Protein AF-A0A8R1HLB6-F1 (afdb_monomer_lite)

Foldseek 3Di:
DCVDPPPDPPLLADDDDDPPDPVLVVDPDPCSRVVSVVSNVVVVVVVVVVVVVVVVVVVLLQQWWQFQVVRDTDGHPCRPNDPDLRTHHPVLLVLLQVQCVVVVHDSDDDPVQSSVCVVVVNDHDD

pLDDT: mean 83.48, std 10.88, range [35.78, 95.12]

Organism: Caenorhabditis japonica (NCBI:txid281687)

Sequence (126 aa):
MDTLSLYLPENLLWGDIKINDDYLKLICNEDKQGEVIRRRDCQKAGFRCVTTAMTKALASLRTCHYDIPSRTLVPCKKRTDCHSKDHLRWADVRRFRAACREAQVSEEYNEDTVARFIDNGYKLNR

Radius of gyration: 24.83 Å; chains: 1; bounding box: 49×31×64 Å

Secondary structure (DSSP, 8-state):
---------GGGTSS---TT-HHHHT--SSSHHHHHHHHHHHHHHHHHHHHHHHHHHHHHHHHEEEETTTTEEEE-TTGGG---SSEE-HHHHHHHHHHHHHTT------HHHHHHHHHTTS----

Structure (mmCIF, N/CA/C/O backbone):
data_AF-A0A8R1HLB6-F1
#
_entry.id   AF-A0A8R1HLB6-F1
#
loop_
_atom_site.group_PDB
_atom_site.id
_atom_site.type_symbol
_atom_site.label_atom_id
_atom_site.label_alt_id
_atom_site.label_comp_id
_atom_site.label_asym_id
_atom_site.label_entity_id
_atom_site.label_seq_id
_atom_site.pdbx_PDB_ins_code
_atom_site.Cartn_x
_atom_site.Cartn_y
_atom_site.Cartn_z
_atom_site.occupancy
_atom_site.B_iso_or_equiv
_atom_site.auth_seq_id
_atom_site.auth_comp_id
_atom_site.auth_asym_id
_atom_site.auth_atom_id
_atom_site.pdbx_PDB_model_num
ATOM 1 N N . MET A 1 1 ? -6.385 14.679 6.945 1.00 35.78 1 MET A N 1
ATOM 2 C CA . MET A 1 1 ? -7.274 13.655 6.366 1.00 35.78 1 MET A CA 1
ATOM 3 C C . MET A 1 1 ? -8.200 13.233 7.492 1.00 35.78 1 MET A C 1
ATOM 5 O O . MET A 1 1 ? -7.802 12.459 8.348 1.00 35.78 1 MET A O 1
ATOM 9 N N . ASP A 1 2 ? -9.351 13.893 7.550 1.00 40.28 2 ASP A N 1
ATOM 10 C CA . ASP A 1 2 ? -10.364 13.824 8.610 1.00 40.28 2 ASP A CA 1
ATOM 11 C C . ASP A 1 2 ? -11.539 12.952 8.127 1.00 40.28 2 ASP A C 1
ATOM 13 O O . ASP A 1 2 ? -12.695 13.350 8.096 1.00 40.28 2 ASP A O 1
ATOM 17 N N . THR A 1 3 ? -11.213 11.792 7.551 1.00 40.16 3 THR A N 1
ATOM 18 C CA . THR A 1 3 ? -12.137 11.016 6.702 1.00 40.16 3 THR A CA 1
ATOM 19 C C . THR A 1 3 ? -13.011 10.030 7.464 1.00 40.16 3 THR A C 1
ATOM 21 O O . THR A 1 3 ? -13.750 9.266 6.852 1.00 40.16 3 THR A O 1
ATOM 24 N N . LEU A 1 4 ? -12.987 10.077 8.791 1.00 45.78 4 LEU A N 1
ATOM 25 C CA . LEU A 1 4 ? -13.996 9.456 9.635 1.00 45.78 4 LEU A CA 1
ATOM 26 C C . LEU A 1 4 ? -14.290 10.443 10.759 1.00 45.78 4 LEU A C 1
ATOM 28 O O . LEU A 1 4 ? -13.767 10.295 11.859 1.00 45.78 4 LEU A O 1
ATOM 32 N N . SER A 1 5 ? -15.123 11.450 10.486 1.00 45.19 5 SER A N 1
ATOM 33 C CA . SER A 1 5 ? -15.690 12.371 11.485 1.00 45.19 5 SER A CA 1
ATOM 34 C C . SER A 1 5 ? -16.657 11.652 12.447 1.00 45.19 5 SER A C 1
ATOM 36 O O . SER A 1 5 ? -17.749 12.125 12.747 1.00 45.19 5 SER A O 1
ATOM 38 N N . LEU A 1 6 ? -16.278 10.463 12.916 1.00 53.12 6 LEU A N 1
ATOM 39 C CA . LEU A 1 6 ? -16.882 9.783 14.045 1.00 53.12 6 LEU A CA 1
ATOM 40 C C . LEU A 1 6 ? -16.332 10.473 15.287 1.00 53.12 6 LEU A C 1
ATOM 42 O O . LEU A 1 6 ? -15.277 10.101 15.798 1.00 53.12 6 LEU A O 1
ATOM 46 N N . TYR A 1 7 ? -17.030 11.516 15.735 1.00 62.12 7 TYR A N 1
ATOM 47 C CA . TYR A 1 7 ? -16.752 12.137 17.022 1.00 62.12 7 TYR A CA 1
ATOM 48 C C . TYR A 1 7 ? -16.887 11.064 18.105 1.00 62.12 7 TYR A C 1
ATOM 50 O O . TYR A 1 7 ? -17.996 10.649 18.450 1.00 62.12 7 TYR A O 1
ATOM 58 N N . LEU A 1 8 ? -15.753 10.556 18.591 1.00 69.44 8 LEU A N 1
ATOM 59 C CA . LEU A 1 8 ? -15.741 9.652 19.726 1.00 69.44 8 LEU A CA 1
ATOM 60 C C . LEU A 1 8 ? -15.764 10.514 20.993 1.00 69.44 8 LEU A C 1
ATOM 62 O O . LEU A 1 8 ? -14.857 11.331 21.160 1.00 69.44 8 LEU A O 1
ATOM 66 N N . PRO A 1 9 ? -16.761 10.353 21.881 1.00 79.75 9 PRO A N 1
ATOM 67 C CA . PRO A 1 9 ? -16.809 11.091 23.137 1.00 79.75 9 PRO A CA 1
ATOM 68 C C . PRO A 1 9 ? -15.502 10.933 23.915 1.00 79.75 9 PRO A C 1
ATOM 70 O O . PRO A 1 9 ? -14.971 9.822 23.999 1.00 79.75 9 PRO A O 1
ATOM 73 N N . GLU A 1 10 ? -15.005 12.010 24.525 1.00 80.69 10 GLU A N 1
ATOM 74 C CA . GLU A 1 10 ? -13.750 11.989 25.296 1.00 80.69 10 GLU A CA 1
ATOM 75 C C . GLU A 1 10 ? -13.759 10.925 26.398 1.00 80.69 10 GLU A C 1
ATOM 77 O O . GLU A 1 10 ? -12.755 10.252 26.635 1.00 80.69 10 GLU A O 1
ATOM 82 N N . ASN A 1 11 ? -14.930 10.669 26.986 1.00 82.62 11 ASN A N 1
ATOM 83 C CA . ASN A 1 11 ? -15.139 9.623 27.982 1.00 82.62 11 ASN A CA 1
ATOM 84 C C . ASN A 1 11 ? -14.789 8.216 27.458 1.00 82.62 11 ASN A C 1
ATOM 86 O O . ASN A 1 11 ? -14.480 7.329 28.251 1.00 82.62 11 ASN A O 1
ATOM 90 N N . LEU A 1 12 ? -14.807 7.981 26.143 1.00 79.69 12 LEU A N 1
ATOM 91 C CA . LEU A 1 12 ? -14.381 6.722 25.526 1.00 79.69 12 LEU A CA 1
ATOM 92 C C . LEU A 1 12 ? -12.899 6.702 25.128 1.00 79.69 12 LEU A C 1
ATOM 94 O O . LEU A 1 12 ? -12.423 5.649 24.718 1.00 79.69 12 LEU A O 1
ATOM 98 N N . LEU A 1 13 ? -12.174 7.818 25.240 1.00 78.06 13 LEU A N 1
ATOM 99 C CA . LEU A 1 13 ? -10.780 7.924 24.806 1.00 78.06 13 LEU A CA 1
ATOM 100 C C . LEU A 1 13 ? -9.792 7.675 25.954 1.00 78.06 13 LEU A C 1
ATOM 102 O O . LEU A 1 13 ? -8.884 6.857 25.807 1.00 78.06 13 LEU A O 1
ATOM 106 N N . TRP A 1 14 ? -9.943 8.363 27.090 1.00 75.38 14 TRP A N 1
ATOM 107 C CA . TRP A 1 14 ? -9.002 8.279 28.220 1.00 75.38 14 TRP A CA 1
ATOM 108 C C . TRP A 1 14 ? -9.588 8.862 29.523 1.00 75.38 14 TRP A C 1
ATOM 110 O O . TRP A 1 14 ? -10.683 9.417 29.529 1.00 75.38 14 TRP A O 1
ATOM 120 N N . GLY A 1 15 ? -8.859 8.715 30.639 1.00 79.56 15 GLY A N 1
ATOM 121 C CA . GLY A 1 15 ? -9.160 9.364 31.928 1.00 79.56 15 GLY A CA 1
ATOM 122 C C . GLY A 1 15 ? -10.149 8.618 32.829 1.00 79.56 15 GLY A C 1
ATOM 123 O O . GLY A 1 15 ? -10.817 7.679 32.395 1.00 79.56 15 GLY A O 1
ATOM 124 N N . ASP A 1 16 ? -10.246 9.028 34.091 1.00 78.00 16 ASP A N 1
ATOM 125 C CA . ASP A 1 16 ? -11.189 8.440 35.049 1.00 78.00 16 ASP A CA 1
ATOM 126 C C . ASP A 1 16 ? -12.616 8.931 34.803 1.00 78.00 16 ASP A C 1
ATOM 128 O O . ASP A 1 16 ? -12.847 10.100 34.493 1.00 78.00 16 ASP A O 1
ATOM 132 N N . ILE A 1 17 ? -13.591 8.036 34.970 1.00 76.62 17 ILE A N 1
ATOM 133 C CA . ILE A 1 17 ? -15.004 8.357 34.758 1.00 76.62 17 ILE A CA 1
ATOM 134 C C . ILE A 1 17 ? -15.658 8.569 36.108 1.00 76.62 17 ILE A C 1
ATOM 136 O O . ILE A 1 17 ? -15.812 7.636 36.902 1.00 76.62 17 ILE A O 1
ATOM 140 N N . LYS A 1 18 ? -16.070 9.807 36.361 1.00 80.69 18 LYS A N 1
ATOM 141 C CA . LYS A 1 18 ? -16.756 10.165 37.599 1.00 80.69 18 LYS A CA 1
ATOM 142 C C . LYS A 1 18 ? -18.123 9.481 37.643 1.00 80.69 18 LYS A C 1
ATOM 144 O O . LYS A 1 18 ? -18.814 9.396 36.635 1.00 80.69 18 LYS A O 1
ATOM 149 N N . ILE A 1 19 ? -18.543 9.047 38.830 1.00 71.81 19 ILE A N 1
ATOM 150 C CA . ILE A 1 19 ? -19.848 8.389 39.045 1.00 71.81 19 ILE A CA 1
ATOM 151 C C . ILE A 1 19 ? -21.028 9.274 38.591 1.00 71.81 19 ILE A C 1
ATOM 153 O O . ILE A 1 19 ? -22.042 8.758 38.133 1.00 71.81 19 ILE A O 1
ATOM 157 N N . ASN A 1 20 ? -20.871 10.600 38.651 1.00 77.75 20 ASN A N 1
ATOM 158 C CA . ASN A 1 20 ? -21.897 11.575 38.265 1.00 77.75 20 ASN A CA 1
ATOM 159 C C . ASN A 1 20 ? -21.675 12.186 36.872 1.00 77.75 20 ASN A C 1
ATOM 161 O O . ASN A 1 20 ? -22.241 13.234 36.576 1.00 77.75 20 ASN A O 1
ATOM 165 N N . ASP A 1 21 ? -20.820 11.590 36.043 1.00 82.00 21 ASP A N 1
ATOM 166 C CA . ASP A 1 21 ? -20.563 12.090 34.695 1.00 82.00 21 ASP A CA 1
ATOM 167 C C . ASP A 1 21 ? -21.839 12.013 33.835 1.00 82.00 21 ASP A C 1
ATOM 169 O O . ASP A 1 21 ? -22.496 10.969 33.766 1.00 82.00 21 ASP A O 1
ATOM 173 N N . ASP A 1 22 ? -22.199 13.117 33.175 1.00 84.25 22 ASP A N 1
ATOM 174 C CA . ASP A 1 22 ? -23.390 13.198 32.325 1.00 84.25 22 ASP A CA 1
ATOM 175 C C . ASP A 1 22 ? -23.352 12.186 31.177 1.00 84.25 22 ASP A C 1
ATOM 177 O O . ASP A 1 22 ? -24.397 11.680 30.762 1.00 84.25 22 ASP A O 1
ATOM 181 N N . TYR A 1 23 ? -22.158 11.800 30.724 1.00 83.00 23 TYR A N 1
ATOM 182 C CA . TYR A 1 23 ? -21.992 10.758 29.722 1.00 83.00 23 TYR A CA 1
ATOM 183 C C . TYR A 1 23 ? -22.548 9.402 30.186 1.00 83.00 23 TYR A C 1
ATOM 185 O O . TYR A 1 23 ? -23.135 8.666 29.390 1.00 83.00 23 TYR A O 1
ATOM 193 N N . LEU A 1 24 ? -22.455 9.076 31.482 1.00 84.88 24 LEU A N 1
ATOM 194 C CA . LEU A 1 24 ? -23.017 7.833 32.025 1.00 84.88 24 LEU A CA 1
ATOM 195 C C . LEU A 1 24 ? -24.551 7.806 31.928 1.00 84.88 24 LEU A C 1
ATOM 197 O O . LEU A 1 24 ? -25.153 6.731 31.880 1.00 84.88 24 LEU A O 1
ATOM 201 N N . LYS A 1 25 ? -25.224 8.961 31.853 1.00 84.94 25 LYS A N 1
ATOM 202 C CA . LYS A 1 25 ? -26.685 9.017 31.664 1.00 84.94 25 LYS A CA 1
ATOM 203 C C . LYS A 1 25 ? -27.108 8.493 30.289 1.00 84.94 25 LYS A C 1
ATOM 205 O O . LYS A 1 25 ? -28.214 7.981 30.167 1.00 84.94 25 LYS A O 1
ATOM 210 N N . LEU A 1 26 ? -26.216 8.547 29.299 1.00 84.50 26 LEU A N 1
ATOM 211 C CA . LEU A 1 26 ? -26.447 8.064 27.933 1.00 84.50 26 LEU A CA 1
ATOM 212 C C . LEU A 1 26 ? -26.249 6.545 27.782 1.00 84.50 26 LEU A C 1
ATOM 214 O O . LEU A 1 26 ? -26.548 5.982 26.731 1.00 84.50 26 LEU A O 1
ATOM 218 N N . ILE A 1 27 ? -25.726 5.868 28.810 1.00 84.50 27 ILE A N 1
ATOM 219 C CA . ILE A 1 27 ? -25.463 4.426 28.791 1.00 84.50 27 ILE A CA 1
ATOM 220 C C . ILE A 1 27 ? -26.642 3.684 29.422 1.00 84.50 27 ILE A C 1
ATOM 222 O O . ILE A 1 27 ? -26.966 3.903 30.589 1.00 84.50 27 ILE A O 1
ATOM 226 N N . CYS A 1 28 ? -27.253 2.778 28.655 1.00 84.75 28 CYS A N 1
ATOM 227 C CA . CYS A 1 28 ? -28.410 1.988 29.091 1.00 84.75 28 CYS A CA 1
ATOM 228 C C . CYS A 1 28 ? -28.056 0.739 29.923 1.00 84.75 28 CYS A C 1
ATOM 230 O O . CYS A 1 28 ? -28.964 0.085 30.421 1.00 84.75 28 CYS A O 1
ATOM 232 N N . ASN A 1 29 ? -26.771 0.391 30.069 1.00 86.25 29 ASN A N 1
ATOM 233 C CA . ASN A 1 29 ? -26.337 -0.735 30.909 1.00 86.25 29 ASN A CA 1
ATOM 234 C C . ASN A 1 29 ? -26.452 -0.411 32.406 1.00 86.25 29 ASN A C 1
ATOM 236 O O . ASN A 1 29 ? -26.263 0.737 32.803 1.00 86.25 29 ASN A O 1
ATOM 240 N N . GLU A 1 30 ? -26.696 -1.437 33.227 1.00 85.50 30 GLU A N 1
ATOM 241 C CA . GLU A 1 30 ? -26.704 -1.327 34.694 1.00 85.50 30 GLU A CA 1
ATOM 242 C C . GLU A 1 30 ? -25.308 -0.979 35.235 1.00 85.50 30 GLU A C 1
ATOM 244 O O . GLU A 1 30 ? -25.152 -0.009 35.977 1.00 85.50 30 GLU A O 1
ATOM 249 N N . ASP A 1 31 ? -24.270 -1.692 34.779 1.00 88.19 31 ASP A N 1
ATOM 250 C CA . ASP A 1 31 ? -22.869 -1.345 35.036 1.00 88.19 31 ASP A CA 1
ATOM 251 C C . ASP A 1 31 ? -22.336 -0.381 33.965 1.00 88.19 31 ASP A C 1
ATOM 253 O O . ASP A 1 31 ? -21.722 -0.753 32.959 1.00 88.19 31 ASP A O 1
ATOM 257 N N . LYS A 1 32 ? -22.616 0.904 34.176 1.00 87.62 32 LYS A N 1
ATOM 258 C CA . LYS A 1 32 ? -22.271 1.968 33.228 1.00 87.62 32 LYS A CA 1
ATOM 259 C C . LYS A 1 32 ? -20.767 2.206 33.133 1.00 87.62 32 LYS A C 1
ATOM 261 O O . LYS A 1 32 ? -20.255 2.422 32.036 1.00 87.62 32 LYS A O 1
ATOM 266 N N . GLN A 1 33 ? -20.056 2.170 34.261 1.00 85.88 33 GLN A N 1
ATOM 267 C CA . GLN A 1 33 ? -18.604 2.363 34.284 1.00 85.88 33 GLN A CA 1
ATOM 268 C C . GLN A 1 33 ? -17.889 1.175 33.635 1.00 85.88 33 GLN A C 1
ATOM 270 O O . GLN A 1 33 ? -17.020 1.385 32.783 1.00 85.88 33 GLN A O 1
ATOM 275 N N . GLY A 1 34 ? -18.305 -0.053 33.958 1.00 87.19 34 GLY A N 1
ATOM 276 C CA . GLY A 1 34 ? -17.797 -1.261 33.316 1.00 87.19 34 GLY A CA 1
ATOM 277 C C . GLY A 1 34 ? -18.036 -1.260 31.809 1.00 87.19 34 GLY A C 1
ATOM 278 O O . GLY A 1 34 ? -17.131 -1.599 31.048 1.00 87.19 34 GLY A O 1
ATOM 279 N N . GLU A 1 35 ? -19.190 -0.774 31.342 1.00 87.12 35 GLU A N 1
ATOM 280 C CA . GLU A 1 35 ? -19.461 -0.643 29.907 1.00 87.12 35 GLU A CA 1
ATOM 281 C C . GLU A 1 35 ? -18.508 0.337 29.208 1.00 87.12 35 GLU A C 1
ATOM 283 O O . GLU A 1 35 ? -18.059 0.067 28.090 1.00 87.12 35 GLU A O 1
ATOM 288 N N . VAL A 1 36 ? -18.147 1.458 29.841 1.00 86.88 36 VAL A N 1
ATOM 289 C CA . VAL A 1 36 ? -17.161 2.369 29.244 1.00 86.88 36 VAL A CA 1
ATOM 290 C C . VAL A 1 36 ? -15.774 1.739 29.193 1.00 86.88 36 VAL A C 1
ATOM 292 O O . VAL A 1 36 ? -15.107 1.828 28.159 1.00 86.88 36 VAL A O 1
ATOM 295 N N . ILE A 1 37 ? -15.343 1.080 30.270 1.00 86.44 37 ILE A N 1
ATOM 296 C CA . ILE A 1 37 ? -14.059 0.369 30.302 1.00 86.44 37 ILE A CA 1
ATOM 297 C C . ILE A 1 37 ? -14.030 -0.692 29.196 1.00 86.44 37 ILE A C 1
ATOM 299 O O . ILE A 1 37 ? -13.103 -0.716 28.385 1.00 86.44 37 ILE A O 1
ATOM 303 N N . ARG A 1 38 ? -15.098 -1.488 29.071 1.00 87.12 38 ARG A N 1
ATOM 304 C CA . ARG A 1 38 ? -15.245 -2.492 28.015 1.00 87.12 38 ARG A CA 1
ATOM 305 C C . ARG A 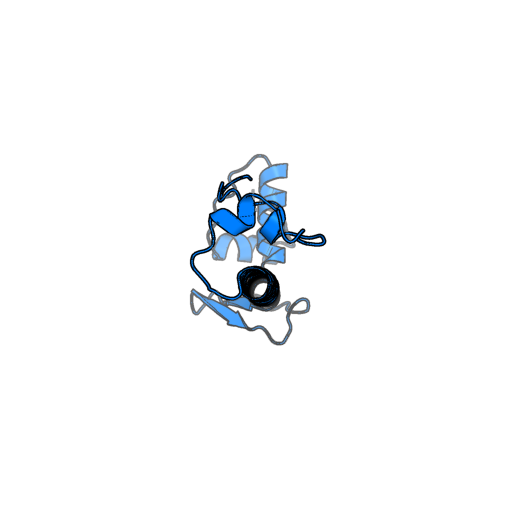1 38 ? -15.119 -1.874 26.620 1.00 87.12 38 ARG A C 1
ATOM 307 O O . ARG A 1 38 ? -14.384 -2.398 25.786 1.00 87.12 38 ARG A O 1
ATOM 314 N N . ARG A 1 39 ? -15.791 -0.745 26.354 1.00 86.06 39 ARG A N 1
ATOM 315 C CA . ARG A 1 39 ? -15.693 -0.029 25.064 1.00 86.06 39 ARG A CA 1
ATOM 316 C C . ARG A 1 39 ? -14.276 0.471 24.778 1.00 86.06 39 ARG A C 1
ATOM 318 O O . ARG A 1 39 ? -13.804 0.304 23.653 1.00 86.06 39 ARG A O 1
ATOM 325 N N . ARG A 1 40 ? -13.583 1.022 25.780 1.00 86.31 40 ARG A N 1
ATOM 326 C CA . ARG A 1 40 ? -12.174 1.448 25.670 1.00 86.31 40 ARG A CA 1
ATOM 327 C C . ARG A 1 40 ? -11.255 0.277 25.332 1.00 86.31 40 ARG A C 1
ATOM 329 O O . ARG A 1 40 ? -10.391 0.384 24.462 1.00 86.31 40 ARG A O 1
ATOM 336 N N . ASP A 1 41 ? -11.448 -0.868 25.973 1.00 84.88 41 ASP A N 1
ATOM 337 C CA . ASP A 1 41 ? -10.609 -2.040 25.723 1.00 84.88 41 ASP A CA 1
ATOM 338 C C . ASP A 1 41 ? -10.883 -2.673 24.352 1.00 84.88 41 ASP A C 1
ATOM 340 O O . ASP A 1 41 ? -9.943 -3.052 23.644 1.00 84.88 41 ASP A O 1
ATOM 344 N N . CYS A 1 42 ? -12.142 -2.685 23.903 1.00 84.25 42 CYS A N 1
ATOM 345 C CA . CYS A 1 42 ? -12.480 -3.045 22.526 1.00 84.25 42 CYS A CA 1
ATOM 346 C C . CYS A 1 42 ? -11.812 -2.106 21.509 1.00 84.25 42 CYS A C 1
ATOM 348 O O . CYS A 1 42 ? -11.307 -2.580 20.489 1.00 84.25 42 CYS A O 1
ATOM 350 N N . GLN A 1 43 ? -11.747 -0.799 21.787 1.00 81.56 43 GLN A N 1
ATOM 351 C CA . GLN A 1 43 ? -11.053 0.160 20.925 1.00 81.56 43 GLN A CA 1
ATOM 352 C C . GLN A 1 43 ? -9.559 -0.165 20.810 1.00 81.56 43 GLN A C 1
ATOM 354 O O . GLN A 1 43 ? -9.037 -0.209 19.697 1.00 81.56 43 GLN A O 1
ATOM 359 N N . LYS A 1 44 ? -8.870 -0.458 21.922 1.00 79.88 44 LYS A N 1
ATOM 360 C CA . LYS A 1 44 ? -7.451 -0.868 21.900 1.00 79.88 44 LYS A CA 1
ATOM 361 C C . LYS A 1 44 ? -7.240 -2.121 21.049 1.00 79.88 44 LYS A C 1
ATOM 363 O O . LYS A 1 44 ? -6.298 -2.186 20.257 1.00 79.88 44 LYS A O 1
ATOM 368 N N . ALA A 1 45 ? -8.116 -3.117 21.195 1.00 82.19 45 ALA A N 1
ATOM 369 C CA . ALA A 1 45 ? -8.062 -4.339 20.399 1.00 82.19 45 ALA A CA 1
ATOM 370 C C . ALA A 1 45 ? -8.287 -4.056 18.905 1.00 82.19 45 ALA A C 1
ATOM 372 O O . ALA A 1 45 ? -7.517 -4.542 18.073 1.00 82.19 45 ALA A O 1
ATOM 373 N N . GLY A 1 46 ? -9.282 -3.229 18.570 1.00 83.94 46 GLY A N 1
ATOM 374 C CA . GLY A 1 46 ? -9.563 -2.791 17.203 1.00 83.94 46 GLY A CA 1
ATOM 375 C C . GLY A 1 46 ? -8.389 -2.029 16.588 1.00 83.94 46 GLY A C 1
ATOM 376 O O . GLY A 1 46 ? -7.914 -2.393 15.513 1.00 83.94 46 GLY A O 1
ATOM 377 N N . PHE A 1 47 ? -7.842 -1.049 17.308 1.00 84.06 47 PHE A N 1
ATOM 378 C CA . PHE A 1 47 ? -6.671 -0.278 16.891 1.00 84.06 47 PHE A CA 1
ATOM 379 C C . PHE A 1 47 ? -5.463 -1.178 16.614 1.00 84.06 47 PHE A C 1
ATOM 381 O O . PHE A 1 47 ? -4.815 -1.050 15.574 1.00 84.06 47 PHE A O 1
ATOM 388 N N . ARG A 1 48 ? -5.177 -2.140 17.502 1.00 86.12 48 ARG A N 1
ATOM 389 C CA . ARG A 1 48 ? -4.099 -3.118 17.296 1.00 86.12 48 ARG A CA 1
ATOM 390 C C . ARG A 1 48 ? -4.340 -3.979 16.059 1.00 86.12 48 ARG A C 1
ATOM 392 O O . ARG A 1 48 ? -3.393 -4.216 15.308 1.00 86.12 48 ARG A O 1
ATOM 399 N N . CYS A 1 49 ? -5.570 -4.443 15.834 1.00 87.62 49 CYS A N 1
ATOM 400 C CA . CYS A 1 49 ? -5.909 -5.250 14.660 1.00 87.62 49 CYS A CA 1
ATOM 401 C C . CYS A 1 49 ? -5.698 -4.466 13.363 1.00 87.62 49 CYS A C 1
ATOM 403 O O . CYS A 1 49 ? -5.003 -4.952 12.472 1.00 87.62 49 CYS A O 1
ATOM 405 N N . VAL A 1 50 ? -6.223 -3.238 13.289 1.00 87.31 50 VAL A N 1
ATOM 406 C CA . VAL A 1 50 ? -6.059 -2.350 12.127 1.00 87.31 50 VAL A CA 1
ATOM 407 C C . VAL A 1 50 ? -4.584 -2.048 11.890 1.00 87.31 50 VAL A C 1
ATOM 409 O O . VAL A 1 50 ? -4.083 -2.274 10.792 1.00 87.31 50 VAL A O 1
ATOM 412 N N . THR A 1 51 ? -3.860 -1.631 12.930 1.00 90.00 51 THR A N 1
ATOM 413 C CA . THR A 1 51 ? -2.428 -1.318 12.829 1.00 90.00 51 THR A CA 1
ATOM 414 C C . THR A 1 51 ? -1.639 -2.529 12.337 1.00 90.00 51 THR A C 1
ATOM 416 O O . THR A 1 51 ? -0.867 -2.417 11.391 1.00 90.00 51 THR A O 1
ATOM 419 N N . THR A 1 52 ? -1.887 -3.716 12.898 1.00 92.06 52 THR A N 1
ATOM 420 C CA . THR A 1 52 ? -1.226 -4.962 12.476 1.00 92.06 52 THR A CA 1
ATOM 421 C C . THR A 1 52 ? -1.538 -5.310 11.022 1.00 92.06 52 THR A C 1
ATOM 423 O O . THR A 1 52 ? -0.635 -5.689 10.275 1.00 92.06 52 THR A O 1
ATOM 426 N N . ALA A 1 53 ? -2.799 -5.184 10.603 1.00 88.44 53 ALA A N 1
ATOM 427 C CA . ALA A 1 53 ? -3.206 -5.432 9.225 1.00 88.44 53 ALA A CA 1
ATOM 428 C C . ALA A 1 53 ? -2.512 -4.461 8.257 1.00 88.44 53 ALA A C 1
ATOM 430 O O . ALA A 1 53 ? -1.940 -4.902 7.260 1.00 88.44 53 ALA A O 1
ATOM 431 N N . MET A 1 54 ? -2.469 -3.166 8.589 1.00 88.62 54 MET A N 1
ATOM 432 C CA . MET A 1 54 ? -1.759 -2.151 7.807 1.00 88.62 54 MET A CA 1
ATOM 433 C C . MET A 1 54 ? -0.257 -2.440 7.740 1.00 88.62 54 MET A C 1
ATOM 435 O O . MET A 1 54 ? 0.322 -2.414 6.656 1.00 88.62 54 MET A O 1
ATOM 439 N N . THR A 1 55 ? 0.382 -2.780 8.864 1.00 87.38 55 THR A N 1
ATOM 440 C CA . THR A 1 55 ? 1.800 -3.160 8.895 1.00 87.38 55 THR A CA 1
ATOM 441 C C . THR A 1 55 ? 2.071 -4.358 7.990 1.00 87.38 55 THR A C 1
ATOM 443 O O . THR A 1 55 ? 3.015 -4.319 7.200 1.00 87.38 55 THR A O 1
ATOM 446 N N . LYS A 1 56 ? 1.238 -5.404 8.051 1.00 86.12 56 LYS A N 1
ATOM 447 C CA . LYS A 1 56 ? 1.376 -6.593 7.197 1.00 86.12 56 LYS A CA 1
ATOM 448 C C . LYS A 1 56 ? 1.164 -6.268 5.719 1.00 86.12 56 LYS A C 1
ATOM 450 O O . LYS A 1 56 ? 1.960 -6.711 4.896 1.00 86.12 56 LYS A O 1
ATOM 455 N N . ALA A 1 57 ? 0.159 -5.462 5.380 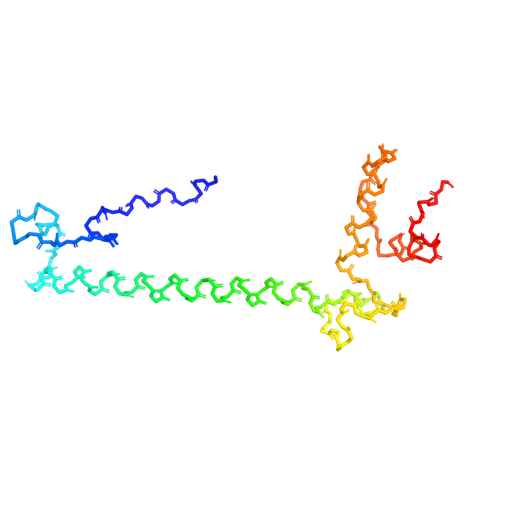1.00 85.25 57 ALA A N 1
ATOM 456 C CA . ALA A 1 57 ? -0.083 -5.023 4.007 1.00 85.25 57 ALA A CA 1
ATOM 457 C C . ALA A 1 57 ? 1.110 -4.224 3.454 1.00 85.25 57 ALA A C 1
ATOM 459 O O . ALA A 1 57 ? 1.635 -4.534 2.386 1.00 85.25 57 ALA A O 1
ATOM 460 N N . LEU A 1 58 ? 1.618 -3.255 4.223 1.00 82.88 58 LEU A N 1
ATOM 461 C CA . LEU A 1 58 ? 2.793 -2.460 3.857 1.00 82.88 58 LEU A CA 1
ATOM 462 C C . LEU A 1 58 ? 4.084 -3.288 3.794 1.00 82.88 58 LEU A C 1
ATOM 464 O O . LEU A 1 58 ? 4.995 -2.946 3.039 1.00 82.88 58 LEU A O 1
ATOM 468 N N . ALA A 1 59 ? 4.204 -4.347 4.596 1.00 80.88 59 ALA A N 1
ATOM 469 C CA . ALA A 1 59 ? 5.310 -5.293 4.501 1.00 80.88 59 ALA A CA 1
ATOM 470 C C . ALA A 1 59 ? 5.206 -6.119 3.212 1.00 80.88 59 ALA A C 1
ATOM 472 O O . ALA A 1 59 ? 6.191 -6.220 2.485 1.00 80.88 59 ALA A O 1
ATOM 473 N N . SER A 1 60 ? 4.010 -6.617 2.882 1.00 77.81 60 SER A N 1
ATOM 474 C CA . SER A 1 60 ? 3.747 -7.364 1.647 1.00 77.81 60 SER A CA 1
ATOM 475 C C . SER A 1 60 ? 4.071 -6.541 0.401 1.00 77.81 60 SER A C 1
ATOM 477 O O . SER A 1 60 ? 4.721 -7.044 -0.506 1.00 77.81 60 SER A O 1
ATOM 479 N N . LEU A 1 61 ? 3.717 -5.252 0.371 1.00 75.38 61 LEU A N 1
ATOM 480 C CA . LEU A 1 61 ? 4.061 -4.359 -0.746 1.00 75.38 61 LEU A CA 1
ATOM 481 C C . LEU A 1 61 ? 5.576 -4.191 -0.958 1.00 75.38 61 LEU A C 1
ATOM 483 O O . LEU A 1 61 ? 6.009 -3.830 -2.048 1.00 75.38 61 LEU A O 1
ATOM 487 N N . ARG A 1 62 ? 6.393 -4.417 0.079 1.00 73.56 62 ARG A N 1
ATOM 488 C CA . ARG A 1 62 ? 7.860 -4.342 -0.011 1.00 73.56 62 ARG A CA 1
ATOM 489 C C . ARG A 1 62 ? 8.508 -5.675 -0.380 1.00 73.56 62 ARG A C 1
ATOM 491 O O . ARG A 1 62 ? 9.646 -5.668 -0.837 1.00 73.56 62 ARG A O 1
ATOM 498 N N . THR A 1 63 ? 7.834 -6.797 -0.134 1.00 82.44 63 THR A N 1
ATOM 499 C CA . THR A 1 63 ? 8.370 -8.147 -0.375 1.00 82.44 63 THR A CA 1
ATOM 500 C C . THR A 1 63 ? 7.801 -8.807 -1.626 1.00 82.44 63 THR A C 1
ATOM 502 O O . THR A 1 63 ? 8.413 -9.743 -2.141 1.00 82.44 63 THR A O 1
ATOM 505 N N . CYS A 1 64 ? 6.658 -8.338 -2.122 1.00 87.88 64 CYS A N 1
ATOM 506 C CA . CYS A 1 64 ? 6.089 -8.755 -3.394 1.00 87.88 64 CYS A CA 1
ATOM 507 C C . CYS A 1 64 ? 6.673 -7.930 -4.539 1.00 87.88 64 CYS A C 1
ATOM 509 O O . CYS A 1 64 ? 6.762 -6.705 -4.446 1.00 87.88 64 CYS A O 1
ATOM 511 N N . HIS A 1 65 ? 7.036 -8.602 -5.626 1.00 91.38 65 HIS A N 1
ATOM 512 C CA . HIS A 1 65 ? 7.390 -7.961 -6.889 1.00 91.38 65 HIS A CA 1
ATOM 513 C C . HIS A 1 65 ? 6.320 -8.271 -7.922 1.00 91.38 65 HIS A C 1
ATOM 515 O O . HIS A 1 65 ? 5.611 -9.270 -7.806 1.00 91.38 65 HIS A O 1
ATOM 521 N N . TYR A 1 66 ? 6.189 -7.396 -8.907 1.00 90.50 66 TYR A N 1
ATOM 522 C CA . TYR A 1 66 ? 5.307 -7.647 -10.030 1.00 90.50 66 TYR A CA 1
ATOM 523 C C . TYR A 1 66 ? 6.027 -8.552 -11.029 1.00 90.50 66 TYR A C 1
ATOM 525 O O . TYR A 1 66 ? 7.050 -8.150 -11.577 1.00 90.50 66 TYR A O 1
ATOM 533 N N . ASP A 1 67 ? 5.522 -9.765 -11.221 1.00 90.38 67 ASP A N 1
ATOM 534 C CA . ASP A 1 67 ? 6.013 -10.700 -12.230 1.00 90.38 67 ASP A CA 1
ATOM 535 C C . ASP A 1 67 ? 5.466 -10.296 -13.600 1.00 90.38 67 ASP A C 1
ATOM 537 O O . ASP A 1 67 ? 4.249 -10.250 -13.799 1.00 90.38 67 ASP A O 1
ATOM 541 N N . ILE A 1 68 ? 6.361 -9.956 -14.529 1.00 88.81 68 ILE A N 1
ATOM 542 C CA . ILE A 1 68 ? 5.986 -9.499 -15.872 1.00 88.81 68 ILE A CA 1
ATOM 543 C C . ILE A 1 68 ? 5.330 -10.636 -16.674 1.00 88.81 68 ILE A C 1
ATOM 545 O O . ILE A 1 68 ? 4.256 -10.394 -17.231 1.00 88.81 68 ILE A O 1
ATOM 549 N N . PRO A 1 69 ? 5.885 -11.869 -16.714 1.00 87.69 69 PRO A N 1
ATOM 550 C CA . PRO A 1 69 ? 5.286 -12.967 -17.472 1.00 87.69 69 PRO A CA 1
ATOM 551 C C . PRO A 1 69 ? 3.872 -13.333 -17.014 1.00 87.69 69 PRO A C 1
ATOM 553 O O . PRO A 1 69 ? 2.981 -13.497 -17.848 1.00 87.69 69 PRO A O 1
ATOM 556 N N . SER A 1 70 ? 3.642 -13.456 -15.703 1.00 88.19 70 SER A N 1
ATOM 557 C CA . SER A 1 70 ? 2.337 -13.851 -15.168 1.00 88.19 70 SER A CA 1
ATOM 558 C C . SER A 1 70 ? 1.380 -12.679 -14.950 1.00 88.19 70 SER A C 1
ATOM 560 O O . SER A 1 70 ? 0.193 -12.908 -14.722 1.00 88.19 70 SER A O 1
ATOM 562 N N . ARG A 1 71 ? 1.871 -11.433 -15.018 1.00 88.19 71 ARG A N 1
ATOM 563 C CA . ARG A 1 71 ? 1.120 -10.193 -14.751 1.00 88.19 71 ARG A CA 1
ATOM 564 C C . ARG A 1 71 ? 0.473 -10.164 -13.364 1.00 88.19 71 ARG A C 1
ATOM 566 O O . ARG A 1 71 ? -0.653 -9.699 -13.186 1.00 88.19 71 ARG A O 1
ATOM 573 N N . THR A 1 72 ? 1.183 -10.677 -12.359 1.00 89.69 72 THR A N 1
ATOM 574 C CA . THR A 1 72 ? 0.691 -10.735 -10.971 1.00 89.69 72 THR A CA 1
ATOM 575 C C . THR A 1 72 ? 1.739 -10.293 -9.958 1.00 89.69 72 THR A C 1
ATOM 577 O O . THR A 1 72 ? 2.939 -10.376 -10.197 1.00 89.69 72 THR A O 1
ATOM 580 N N . LEU A 1 73 ? 1.287 -9.862 -8.778 1.00 88.62 73 LEU A N 1
ATOM 581 C CA . LEU A 1 73 ? 2.167 -9.638 -7.633 1.00 88.62 73 LEU A CA 1
ATOM 582 C C . LEU A 1 73 ? 2.509 -10.968 -6.962 1.00 88.62 73 LEU A C 1
ATOM 584 O O . LEU A 1 73 ? 1.632 -11.640 -6.421 1.00 88.62 73 LEU A O 1
ATOM 588 N N . VAL A 1 74 ? 3.796 -11.309 -6.935 1.00 89.69 74 VAL A N 1
ATOM 589 C CA . VAL A 1 74 ? 4.300 -12.548 -6.336 1.00 89.69 74 VAL A CA 1
ATOM 590 C C . VAL A 1 74 ? 5.275 -12.250 -5.195 1.00 89.69 74 VAL A C 1
ATOM 592 O O . VAL A 1 74 ? 6.094 -11.332 -5.298 1.00 89.69 74 VAL A O 1
ATOM 595 N N . PRO A 1 75 ? 5.236 -12.999 -4.078 1.00 88.69 75 PRO A N 1
ATOM 596 C CA . PRO A 1 75 ? 6.247 -12.886 -3.033 1.00 88.69 75 PRO A CA 1
ATOM 597 C C . PRO A 1 75 ? 7.642 -13.227 -3.572 1.00 88.69 75 PRO A C 1
ATOM 599 O O . PRO A 1 75 ? 7.875 -14.329 -4.067 1.00 88.69 75 PRO A O 1
ATOM 602 N N . CYS A 1 76 ? 8.606 -12.318 -3.423 1.00 87.62 76 CYS A N 1
ATOM 603 C CA . CYS A 1 76 ? 9.979 -12.559 -3.845 1.00 87.62 76 CYS A CA 1
ATOM 604 C C . CYS A 1 76 ? 10.873 -12.899 -2.647 1.00 87.62 76 CYS A C 1
ATOM 606 O O . CYS A 1 76 ? 11.080 -12.079 -1.750 1.00 87.62 76 CYS A O 1
ATOM 608 N N . LYS A 1 77 ? 11.489 -14.090 -2.655 1.00 85.25 77 LYS A N 1
ATOM 609 C CA . LYS A 1 77 ? 12.435 -14.508 -1.600 1.00 85.25 77 LYS A CA 1
ATOM 610 C C . LYS A 1 77 ? 13.658 -13.590 -1.500 1.00 85.25 77 LYS A C 1
ATOM 612 O O . LYS A 1 77 ? 14.154 -13.377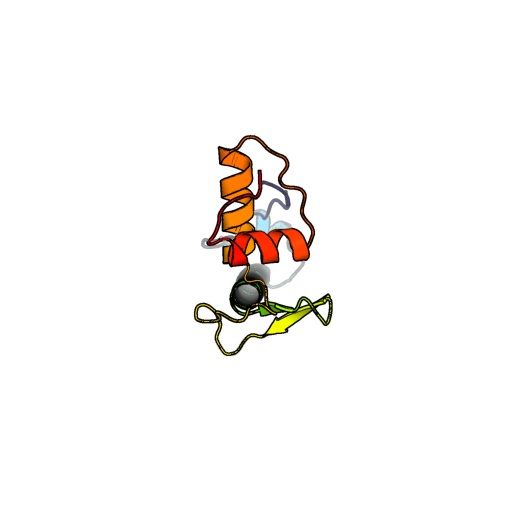 -0.400 1.00 85.25 77 LYS A O 1
ATOM 617 N N . LYS A 1 78 ? 14.107 -13.031 -2.631 1.00 86.06 78 LYS A N 1
ATOM 618 C CA . LYS A 1 78 ? 15.253 -12.109 -2.694 1.00 86.06 78 LYS A CA 1
ATOM 619 C C . LYS A 1 78 ? 14.916 -10.688 -2.227 1.00 86.06 78 LYS A C 1
ATOM 621 O O . LYS A 1 78 ? 15.833 -9.937 -1.931 1.00 86.06 78 LYS A O 1
ATOM 626 N N . ARG A 1 79 ? 13.628 -10.325 -2.119 1.00 83.06 79 ARG A N 1
ATOM 627 C CA . ARG A 1 79 ? 13.165 -9.015 -1.617 1.00 83.06 79 ARG A CA 1
ATOM 628 C C . ARG A 1 79 ? 13.956 -7.855 -2.255 1.00 83.06 79 ARG A C 1
ATOM 630 O O . ARG A 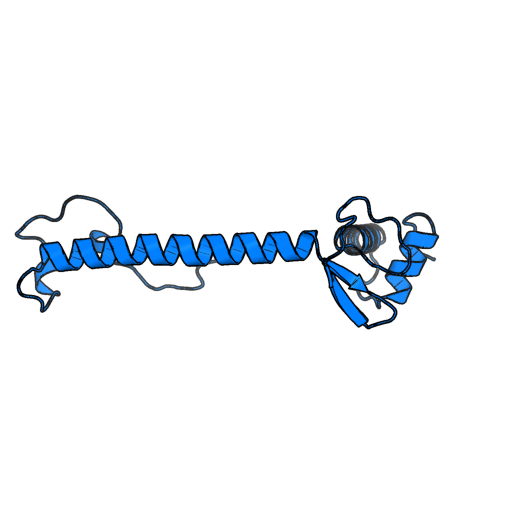1 79 ? 14.035 -7.758 -3.475 1.00 83.06 79 ARG A O 1
ATOM 637 N N . THR A 1 80 ? 14.593 -7.008 -1.450 1.00 80.19 80 THR A N 1
ATOM 638 C CA . THR A 1 80 ? 15.394 -5.863 -1.909 1.00 80.19 80 THR A CA 1
ATOM 639 C C . THR A 1 80 ? 16.556 -6.249 -2.824 1.00 80.19 80 THR A C 1
ATOM 641 O O . THR A 1 80 ? 16.867 -5.490 -3.741 1.00 80.19 80 THR A O 1
ATOM 644 N N . ASP A 1 81 ? 17.118 -7.445 -2.651 1.00 82.56 81 ASP A N 1
ATOM 645 C CA . ASP A 1 81 ? 18.307 -7.937 -3.363 1.00 82.56 81 ASP A CA 1
ATOM 646 C C . ASP A 1 81 ? 17.935 -8.672 -4.663 1.00 82.56 81 ASP A C 1
ATOM 648 O O . ASP A 1 81 ? 18.740 -9.359 -5.297 1.00 82.56 81 ASP A O 1
ATOM 652 N N . CYS A 1 82 ? 16.669 -8.579 -5.073 1.00 84.88 82 CYS A N 1
ATOM 653 C CA . CYS A 1 82 ? 16.237 -9.092 -6.359 1.00 84.88 82 CYS A CA 1
ATOM 654 C C . CYS A 1 82 ? 16.750 -8.196 -7.488 1.00 84.88 82 CYS A C 1
ATOM 656 O O . CYS A 1 82 ? 16.346 -7.043 -7.609 1.00 84.88 82 CYS A O 1
ATOM 658 N N . HIS A 1 83 ? 17.593 -8.776 -8.337 1.00 80.75 83 HIS A N 1
ATOM 659 C CA . HIS A 1 83 ? 18.089 -8.177 -9.579 1.00 80.75 83 HIS A CA 1
ATOM 660 C C . HIS A 1 83 ? 17.568 -8.907 -10.831 1.00 80.75 83 HIS A C 1
ATOM 662 O O . HIS A 1 83 ? 18.121 -8.735 -11.913 1.00 80.75 83 HIS A O 1
ATOM 668 N N . SER A 1 84 ? 16.554 -9.772 -10.684 1.00 78.38 84 SER A N 1
ATOM 669 C CA . SER A 1 84 ? 15.906 -10.420 -11.834 1.00 78.38 84 SER A CA 1
ATOM 670 C C . SER A 1 84 ? 15.208 -9.365 -12.692 1.00 78.38 84 SER A C 1
ATOM 672 O O . SER A 1 84 ? 14.637 -8.416 -12.157 1.00 78.38 84 SER A O 1
ATOM 674 N N . LYS A 1 85 ? 15.271 -9.557 -14.011 1.00 74.44 85 LYS A N 1
ATOM 675 C CA . LYS A 1 85 ? 14.619 -8.704 -15.010 1.00 74.44 85 LYS A CA 1
ATOM 676 C C . LYS A 1 85 ? 13.146 -9.052 -15.221 1.00 74.44 85 LYS A C 1
ATOM 678 O O . LYS A 1 85 ? 12.399 -8.238 -15.744 1.00 74.44 85 LYS A O 1
ATOM 683 N N . ASP A 1 86 ? 12.731 -10.230 -14.767 1.00 81.88 86 ASP A N 1
ATOM 684 C CA . ASP A 1 86 ? 11.369 -10.744 -14.930 1.00 81.88 86 ASP A CA 1
ATOM 685 C C . ASP A 1 86 ? 10.421 -10.190 -13.855 1.00 81.88 86 ASP A C 1
ATOM 687 O O . ASP A 1 86 ? 9.201 -10.285 -13.970 1.00 81.88 86 ASP A O 1
ATOM 691 N N . HIS A 1 87 ? 10.986 -9.579 -12.806 1.00 86.94 87 HIS A N 1
ATOM 692 C CA . HIS A 1 87 ? 10.266 -9.038 -11.662 1.00 86.94 87 HIS A CA 1
ATOM 693 C C . HIS A 1 87 ? 10.524 -7.535 -11.497 1.00 86.94 87 HIS A C 1
ATOM 695 O O . HIS A 1 87 ? 11.657 -7.115 -11.258 1.00 86.94 87 HIS A O 1
ATOM 701 N N . LEU A 1 88 ? 9.468 -6.723 -11.483 1.00 89.31 88 LEU A N 1
ATOM 702 C CA . LEU A 1 88 ? 9.561 -5.300 -11.160 1.00 89.31 88 LEU A CA 1
ATOM 703 C C . LEU A 1 88 ? 9.384 -5.076 -9.658 1.00 89.31 88 LEU A C 1
ATOM 705 O O . LEU A 1 88 ? 8.363 -5.446 -9.066 1.00 89.31 88 LEU A O 1
ATOM 709 N N . ARG A 1 89 ? 10.355 -4.414 -9.023 1.00 89.75 89 ARG A N 1
ATOM 710 C CA . ARG A 1 89 ? 10.232 -4.007 -7.619 1.00 89.75 89 ARG A CA 1
ATOM 711 C C . ARG A 1 89 ? 9.512 -2.672 -7.536 1.00 89.75 89 ARG A C 1
ATOM 713 O O . ARG A 1 89 ? 9.678 -1.792 -8.380 1.00 89.75 89 ARG A O 1
ATOM 720 N N . TRP A 1 90 ? 8.825 -2.437 -6.420 1.00 86.38 90 TRP A N 1
ATOM 721 C CA . TRP A 1 90 ? 8.236 -1.124 -6.137 1.00 86.38 90 TRP A CA 1
ATOM 722 C C . TRP A 1 90 ? 9.269 0.019 -6.164 1.00 86.38 90 TRP A C 1
ATOM 724 O O . TRP A 1 90 ? 8.967 1.148 -6.549 1.00 86.38 90 TRP A O 1
ATOM 734 N N . ALA A 1 91 ? 10.515 -0.264 -5.771 1.00 87.62 91 ALA A N 1
ATOM 735 C CA . ALA A 1 91 ? 11.604 0.703 -5.852 1.00 87.62 91 ALA A CA 1
ATOM 736 C C . ALA A 1 91 ? 11.913 1.131 -7.296 1.00 87.62 91 ALA A C 1
ATOM 738 O O . ALA A 1 91 ? 12.192 2.308 -7.515 1.00 87.62 91 ALA A O 1
ATOM 739 N N . ASP A 1 92 ? 11.813 0.217 -8.260 1.00 89.50 92 ASP A N 1
ATOM 740 C CA . ASP A 1 92 ? 12.121 0.490 -9.662 1.00 89.50 92 ASP A CA 1
ATOM 741 C C . ASP A 1 92 ? 11.044 1.386 -10.287 1.00 89.50 92 ASP A C 1
ATOM 743 O O . ASP A 1 92 ? 11.363 2.410 -10.888 1.00 89.50 92 ASP A O 1
ATOM 747 N N . VAL A 1 93 ? 9.769 1.094 -10.010 1.00 89.94 93 VAL A N 1
ATOM 748 C CA . VAL A 1 93 ? 8.629 1.940 -10.409 1.00 89.94 93 VAL A CA 1
ATOM 749 C C . VAL A 1 93 ? 8.737 3.347 -9.810 1.00 89.94 93 VAL A C 1
ATOM 751 O O . VAL A 1 93 ? 8.497 4.343 -10.492 1.00 89.94 93 VAL A O 1
ATOM 754 N N . ARG A 1 94 ? 9.129 3.468 -8.532 1.00 91.25 94 ARG A N 1
ATOM 755 C CA . ARG A 1 94 ? 9.337 4.786 -7.905 1.00 91.25 94 ARG A CA 1
ATOM 756 C C . ARG A 1 94 ? 10.473 5.569 -8.553 1.00 91.25 94 ARG A C 1
ATOM 758 O O . ARG A 1 94 ? 10.328 6.777 -8.719 1.00 91.25 94 ARG A O 1
ATOM 765 N N . ARG A 1 95 ? 11.579 4.903 -8.901 1.00 92.69 95 ARG A N 1
ATOM 766 C CA . ARG A 1 95 ? 12.706 5.528 -9.609 1.00 92.69 95 ARG A CA 1
ATOM 767 C C . ARG A 1 95 ? 12.287 6.004 -10.993 1.00 92.69 95 ARG A C 1
ATOM 769 O O . ARG A 1 95 ? 12.592 7.137 -11.338 1.00 92.69 95 ARG A O 1
ATOM 776 N N . PHE A 1 96 ? 11.530 5.188 -11.726 1.00 93.50 96 PHE A N 1
ATOM 777 C CA . PHE A 1 96 ? 10.974 5.569 -13.023 1.00 93.50 96 PHE A CA 1
ATOM 778 C C . PHE A 1 96 ? 10.111 6.831 -12.908 1.00 93.50 96 PHE A C 1
ATOM 780 O O . PHE A 1 96 ? 10.389 7.831 -13.558 1.00 93.50 96 PHE A O 1
ATOM 787 N N . ARG A 1 97 ? 9.135 6.838 -11.991 1.00 93.75 97 ARG A N 1
ATOM 788 C CA . ARG A 1 97 ? 8.273 8.007 -11.749 1.00 93.75 97 ARG A CA 1
ATOM 789 C C . ARG A 1 97 ? 9.055 9.257 -11.345 1.00 93.75 97 ARG A C 1
ATOM 791 O O . ARG A 1 97 ? 8.706 10.358 -11.751 1.00 93.75 97 ARG A O 1
ATOM 798 N N . ALA A 1 98 ? 10.101 9.102 -10.532 1.00 94.94 98 ALA A N 1
ATOM 799 C CA . ALA A 1 98 ? 10.969 10.216 -10.160 1.00 94.94 98 ALA A CA 1
ATOM 800 C C . ALA A 1 98 ? 11.709 10.788 -11.377 1.00 94.94 98 ALA A C 1
ATOM 802 O O . ALA A 1 98 ? 11.694 12.002 -11.560 1.00 94.94 98 ALA A O 1
ATOM 803 N N . ALA A 1 99 ? 12.261 9.923 -12.232 1.00 94.00 99 ALA A N 1
ATOM 804 C CA . ALA A 1 99 ? 12.897 10.337 -13.477 1.00 94.00 99 ALA A CA 1
ATOM 805 C C . ALA A 1 99 ? 11.902 11.028 -14.427 1.00 94.00 99 ALA A C 1
ATOM 807 O O . ALA A 1 99 ? 12.245 12.047 -15.021 1.00 94.00 99 ALA A O 1
ATOM 808 N N . CYS A 1 100 ? 10.659 10.538 -14.534 1.00 94.06 100 CYS A N 1
ATOM 809 C CA . CYS A 1 100 ? 9.618 11.195 -15.333 1.00 94.06 100 CYS A CA 1
ATOM 810 C C . CYS A 1 100 ? 9.307 12.609 -14.834 1.00 94.06 100 CYS A C 1
ATOM 812 O O . CYS A 1 100 ? 9.237 13.534 -15.639 1.00 94.06 100 CYS A O 1
ATOM 814 N N . ARG A 1 101 ? 9.176 12.797 -13.512 1.00 95.12 101 ARG A N 1
ATOM 815 C CA . ARG A 1 101 ? 8.959 14.127 -12.917 1.00 95.12 101 ARG A CA 1
ATOM 816 C C . ARG A 1 101 ? 10.112 15.081 -13.188 1.00 95.12 101 ARG A C 1
ATOM 818 O O . ARG A 1 101 ? 9.869 16.235 -13.518 1.00 95.12 101 ARG A O 1
ATOM 825 N N . GLU A 1 102 ? 11.345 14.604 -13.054 1.00 95.12 102 GLU A N 1
ATOM 826 C CA . GLU A 1 102 ? 12.543 15.402 -13.322 1.00 95.12 102 GLU A CA 1
ATOM 827 C C . GLU A 1 102 ? 12.635 15.807 -14.799 1.00 95.12 102 GLU A C 1
ATOM 829 O O . GLU A 1 102 ? 12.952 16.951 -15.112 1.00 95.12 102 GLU A O 1
ATOM 834 N N . ALA A 1 103 ? 12.278 14.898 -15.707 1.00 92.81 103 ALA A N 1
ATOM 835 C CA . ALA A 1 103 ? 12.227 15.161 -17.141 1.00 92.81 103 ALA A CA 1
ATOM 836 C C . ALA A 1 103 ? 10.948 15.891 -17.601 1.00 92.81 103 ALA A C 1
ATOM 838 O O . ALA A 1 103 ? 10.819 16.169 -18.791 1.00 92.81 103 ALA A O 1
ATOM 839 N N . GLN A 1 104 ? 10.013 16.187 -16.690 1.00 93.38 104 GLN A N 1
ATOM 840 C CA . GLN A 1 104 ? 8.705 16.789 -16.980 1.00 93.38 104 GLN A CA 1
ATOM 841 C C . GLN A 1 104 ? 7.899 16.037 -18.058 1.00 93.38 104 GLN A C 1
ATOM 843 O O . GLN A 1 104 ? 7.209 16.644 -18.877 1.00 93.38 104 GLN A O 1
ATOM 848 N N . VAL A 1 105 ? 7.971 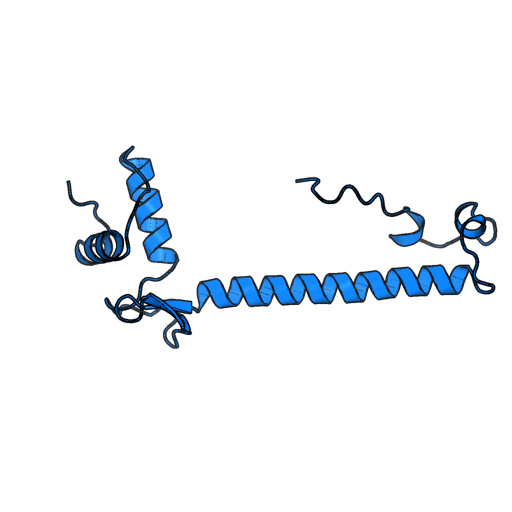14.704 -18.050 1.00 92.06 105 VAL A N 1
ATOM 849 C CA . VAL A 1 105 ? 7.198 13.823 -18.939 1.00 92.06 105 VAL A CA 1
ATOM 850 C C . VAL A 1 105 ? 6.116 13.070 -18.166 1.00 92.06 105 VAL A C 1
ATOM 852 O O . VAL A 1 105 ? 6.113 13.040 -16.934 1.00 92.06 105 VAL A O 1
ATOM 855 N N . SER A 1 106 ? 5.190 12.444 -18.897 1.00 89.25 106 SER A N 1
ATOM 856 C CA . SER A 1 106 ? 4.123 11.639 -18.300 1.00 89.25 106 SER A CA 1
ATOM 857 C C . SER A 1 106 ? 4.676 10.528 -17.399 1.00 89.25 106 SER A C 1
ATOM 859 O O . SER A 1 106 ? 5.662 9.863 -17.720 1.00 89.25 106 SER A O 1
ATOM 861 N N . GLU A 1 107 ? 4.004 10.313 -16.267 1.00 88.62 107 GLU A N 1
ATOM 862 C CA . GLU A 1 107 ? 4.234 9.164 -15.388 1.00 88.62 107 GLU A CA 1
ATOM 863 C C . GLU A 1 107 ? 3.418 7.931 -15.811 1.00 88.62 107 GLU A C 1
ATOM 865 O O . GLU A 1 107 ? 3.452 6.921 -15.108 1.00 88.62 107 GLU A O 1
ATOM 870 N N . GLU A 1 108 ? 2.661 7.991 -16.912 1.00 88.12 108 GLU A N 1
ATOM 871 C CA . GLU A 1 108 ? 1.983 6.816 -17.463 1.00 88.12 108 GLU A CA 1
ATOM 872 C C . GLU A 1 108 ? 3.008 5.800 -17.969 1.00 88.12 108 GLU A C 1
ATOM 874 O O . GLU A 1 108 ? 3.951 6.130 -18.689 1.00 88.12 108 GLU A O 1
ATOM 879 N N . TYR A 1 109 ? 2.829 4.541 -17.574 1.00 87.31 109 TYR A N 1
ATOM 880 C CA . TYR A 1 109 ? 3.704 3.450 -17.976 1.00 87.31 109 TYR A CA 1
ATOM 881 C C . TYR A 1 109 ? 2.933 2.145 -18.099 1.00 87.31 109 TYR A C 1
ATOM 883 O O . TYR A 1 109 ? 1.904 1.934 -17.458 1.00 87.31 109 TYR A O 1
ATOM 891 N N . ASN A 1 110 ? 3.514 1.242 -18.878 1.00 89.06 110 ASN A N 1
ATOM 892 C CA . ASN A 1 110 ? 3.280 -0.189 -18.780 1.00 89.06 110 ASN A CA 1
ATOM 893 C C . ASN A 1 110 ? 4.541 -0.880 -18.243 1.00 89.06 110 ASN A C 1
ATOM 895 O O . ASN A 1 110 ? 5.594 -0.260 -18.056 1.00 89.06 110 ASN A O 1
ATOM 899 N N . GLU A 1 111 ? 4.427 -2.172 -17.982 1.00 88.75 111 GLU A N 1
ATOM 900 C CA . GLU A 1 111 ? 5.462 -2.962 -17.323 1.00 88.75 111 GLU A CA 1
ATOM 901 C C . GLU A 1 111 ? 6.748 -3.018 -18.163 1.00 88.75 111 GLU A C 1
ATOM 903 O O . GLU A 1 111 ? 7.844 -2.832 -17.629 1.00 88.75 111 GLU A O 1
ATOM 908 N N . ASP A 1 112 ? 6.611 -3.109 -19.487 1.00 88.00 112 ASP A N 1
ATOM 909 C CA . ASP A 1 112 ? 7.729 -3.096 -20.438 1.00 88.00 112 ASP A CA 1
ATOM 910 C C . ASP A 1 112 ? 8.522 -1.787 -20.408 1.00 88.00 112 ASP A C 1
ATOM 912 O O . ASP A 1 112 ? 9.741 -1.771 -20.585 1.00 88.00 112 ASP A O 1
ATOM 916 N N . THR A 1 113 ? 7.847 -0.658 -20.188 1.00 90.12 113 THR A N 1
ATOM 917 C CA . THR A 1 113 ? 8.503 0.655 -20.135 1.00 90.12 113 THR A CA 1
ATOM 918 C C . THR A 1 113 ? 9.405 0.764 -18.913 1.00 90.12 113 THR A C 1
ATOM 920 O O . THR A 1 113 ? 10.538 1.236 -19.023 1.00 90.12 113 THR A O 1
ATOM 923 N N . VAL A 1 114 ? 8.942 0.259 -17.768 1.00 90.31 114 VAL A N 1
ATOM 924 C CA . VAL A 1 114 ? 9.749 0.210 -16.545 1.00 90.31 114 VAL A CA 1
ATOM 925 C C . VAL A 1 114 ? 10.879 -0.812 -16.690 1.00 90.31 114 VAL A C 1
ATOM 927 O O . VAL A 1 114 ? 12.006 -0.515 -16.297 1.00 90.31 114 VAL A O 1
ATOM 930 N N . ALA A 1 115 ? 10.626 -1.970 -17.307 1.00 89.56 115 ALA A N 1
ATOM 931 C CA . ALA A 1 115 ? 11.659 -2.972 -17.574 1.00 89.56 115 ALA A CA 1
ATOM 932 C C . ALA A 1 115 ? 12.796 -2.405 -18.442 1.00 89.56 115 ALA A C 1
ATOM 934 O O . ALA A 1 115 ? 13.962 -2.474 -18.055 1.00 89.56 115 ALA A O 1
ATOM 935 N N . ARG A 1 116 ? 12.464 -1.724 -19.550 1.00 89.50 116 ARG A N 1
ATOM 936 C CA . ARG A 1 116 ? 13.452 -1.033 -20.399 1.00 89.50 116 ARG A CA 1
ATOM 937 C C . ARG A 1 116 ? 14.220 0.049 -19.643 1.00 89.50 116 ARG A C 1
ATOM 939 O O . ARG A 1 116 ? 15.426 0.176 -19.814 1.00 89.50 116 ARG A O 1
ATOM 946 N N . PHE A 1 117 ? 13.542 0.825 -18.798 1.00 91.06 117 PHE A N 1
ATOM 947 C CA . PHE A 1 117 ? 14.192 1.836 -17.961 1.00 91.06 117 PHE A CA 1
ATOM 948 C C . PHE A 1 117 ? 15.250 1.220 -17.034 1.00 91.06 117 PHE A C 1
ATOM 950 O O . PHE A 1 117 ? 16.342 1.774 -16.899 1.00 91.06 117 PHE A O 1
ATOM 957 N N . ILE A 1 118 ? 14.956 0.064 -16.432 1.00 89.62 118 ILE A N 1
ATOM 958 C CA . ILE A 1 118 ? 15.914 -0.682 -15.605 1.00 89.62 118 ILE A CA 1
ATOM 959 C C . ILE A 1 118 ? 17.073 -1.200 -16.465 1.00 89.62 118 ILE A C 1
ATOM 961 O O . ILE A 1 118 ? 18.231 -1.004 -16.094 1.00 89.62 118 ILE A O 1
ATOM 965 N N . ASP A 1 119 ? 16.774 -1.807 -17.616 1.00 89.00 119 ASP A N 1
ATOM 966 C CA . ASP A 1 119 ? 17.777 -2.345 -18.544 1.00 89.00 119 ASP A CA 1
ATOM 967 C C . ASP A 1 119 ? 18.742 -1.274 -19.065 1.00 89.00 119 ASP A C 1
ATOM 969 O O . ASP A 1 119 ? 19.933 -1.534 -19.223 1.00 89.00 119 ASP A O 1
ATOM 973 N N . ASN A 1 120 ? 18.259 -0.044 -19.226 1.00 89.69 120 ASN A N 1
ATOM 974 C CA . ASN A 1 120 ? 19.059 1.115 -19.619 1.00 89.69 120 ASN A CA 1
ATOM 975 C C . ASN A 1 120 ? 19.818 1.777 -18.461 1.00 89.69 120 ASN A C 1
ATOM 977 O O . ASN A 1 120 ? 20.314 2.900 -18.590 1.00 89.69 120 ASN A O 1
ATOM 981 N N . GLY A 1 121 ? 19.903 1.110 -17.310 1.00 88.88 121 GLY A N 1
ATOM 982 C CA . GLY A 1 121 ? 20.610 1.620 -16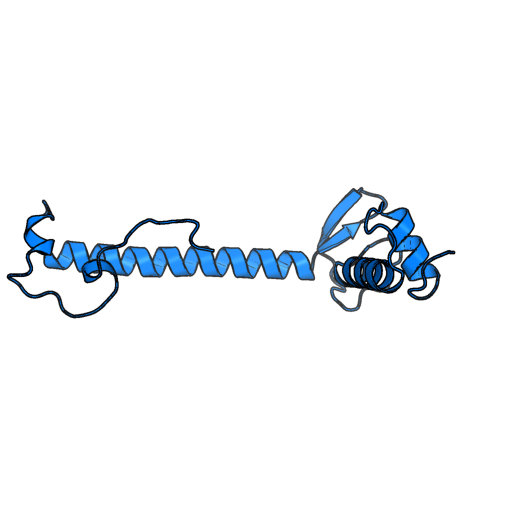.141 1.00 88.88 121 GLY A CA 1
ATOM 983 C C . GLY A 1 121 ? 19.892 2.793 -15.479 1.00 88.88 121 GLY A C 1
ATOM 984 O O . GLY A 1 121 ? 20.548 3.738 -15.046 1.00 88.88 121 GLY A O 1
ATOM 985 N N . TYR A 1 122 ? 18.559 2.726 -15.383 1.00 90.00 122 TYR A N 1
ATOM 986 C CA . TYR A 1 122 ? 17.694 3.762 -14.803 1.00 90.00 122 TYR A CA 1
ATOM 987 C C . TYR A 1 122 ? 17.753 5.093 -15.566 1.00 90.00 122 TYR A C 1
ATOM 989 O O . TYR A 1 122 ? 17.767 6.170 -14.969 1.00 90.00 122 TYR A O 1
ATOM 997 N N . LYS A 1 123 ? 17.765 5.018 -16.900 1.00 89.94 123 LYS A N 1
ATOM 998 C CA . LYS A 1 123 ? 17.697 6.177 -17.799 1.00 89.94 123 LYS A CA 1
ATOM 999 C C . LYS A 1 123 ? 16.450 6.089 -18.667 1.00 89.94 123 LYS A C 1
ATOM 1001 O O . LYS A 1 123 ? 16.148 5.031 -19.219 1.00 89.94 123 LYS A O 1
ATOM 1006 N N . LEU A 1 124 ? 15.720 7.199 -18.781 1.00 87.19 124 LEU A N 1
ATOM 1007 C CA . LEU A 1 124 ? 14.584 7.289 -19.697 1.00 87.19 124 LEU A CA 1
ATOM 1008 C C . LEU A 1 124 ? 15.093 7.181 -21.139 1.00 87.19 124 LEU A C 1
ATOM 1010 O O . LEU A 1 124 ? 16.072 7.840 -21.495 1.00 87.19 124 LEU A O 1
ATOM 1014 N N . ASN A 1 125 ? 14.428 6.364 -21.956 1.00 71.25 125 ASN A N 1
ATOM 1015 C CA . ASN A 1 125 ? 14.638 6.402 -23.400 1.00 71.25 125 ASN A CA 1
ATOM 1016 C C . ASN A 1 125 ? 14.063 7.717 -23.917 1.00 71.25 125 ASN A C 1
ATOM 1018 O O . ASN A 1 125 ? 12.878 7.980 -23.710 1.00 71.25 125 ASN A O 1
ATOM 1022 N N . ARG A 1 126 ? 14.924 8.541 -24.512 1.00 57.31 126 ARG A N 1
ATOM 1023 C CA . ARG A 1 126 ? 14.508 9.707 -25.289 1.00 57.31 126 ARG A CA 1
ATOM 1024 C C . ARG A 1 126 ? 14.121 9.272 -26.691 1.00 57.31 126 ARG A C 1
ATOM 1026 O O . ARG A 1 126 ? 14.811 8.368 -27.212 1.00 57.31 126 ARG A O 1
#